Protein AF-A0A1W1YNH6-F1 (afdb_monomer)

Organism: NCBI:txid1434700

Mean predicted aligned error: 3.86 Å

Secondary structure (DSSP, 8-state):
--HHHHHHHHS-HHHHTT-SEEEEEEEEE---HHHHHHHHHTT-HHHHHHH----TTS-EEEEEEEE-SS-EEEEEEEE-SSTTSPPEEEEEE-S-----TT-TT-EE--

pLDDT: mean 91.71, std 5.79, range [59.5, 97.25]

Foldseek 3Di:
DQVVVLCVVADPP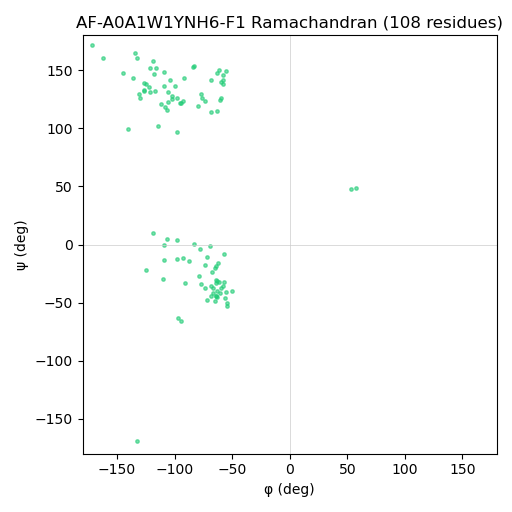VVLVVFPWKKWQAKAADDDPVVVVVCQVVLNVLVVRQPGHHDLQGKMKTWMWTDDPPWTKIWIWIGGSPPVDHIHTDDMGIDRPHDRPPGPRIDIND

Nearest PDB structures (foldseek):
  3qkt-assembly2_D  TM=5.356E-01  e=4.586E+00  Pyrococcus furiosus
  4ncj-assembly4_D  TM=5.409E-01  e=7.260E+00  Pyrococcus furiosus DSM 3638
  4pn1-assembly1_B  TM=3.365E-01  e=4.089E+00  Schizosaccharomyces pombe
  4pn1-assembly3_A  TM=3.691E-01  e=7.690E+00  Schizosaccharomyces pombe

Sequence (110 aa):
MNWLESLEELIDKETLDKYNKIFYLNSIVAIPETQIDEIVEDNKLSQLLSQEEPDATTDILDFFLLENEVVRDVMIILSPHELMEDESFFKTYPNIEEDFSNLDSLEQIK

Structure (mmCIF, N/CA/C/O backbone):
data_AF-A0A1W1YNH6-F1
#
_entry.id   AF-A0A1W1YNH6-F1
#
loop_
_atom_site.group_PDB
_atom_site.id
_atom_site.type_symbol
_atom_site.label_atom_id
_atom_site.label_alt_id
_atom_site.label_comp_id
_atom_site.label_asym_id
_atom_site.label_entity_id
_atom_site.label_seq_id
_atom_site.pdbx_PDB_ins_code
_atom_site.Cartn_x
_atom_site.Cartn_y
_atom_site.Cartn_z
_atom_site.occupancy
_atom_site.B_iso_or_equiv
_atom_site.auth_seq_id
_atom_site.auth_comp_id
_atom_site.auth_asym_id
_atom_site.auth_atom_id
_atom_site.pdbx_PDB_model_num
ATOM 1 N N . MET A 1 1 ? -7.684 8.690 -13.536 1.00 59.50 1 MET A N 1
ATOM 2 C CA . MET A 1 1 ? -7.871 7.265 -13.210 1.00 59.50 1 MET A CA 1
ATOM 3 C C . MET A 1 1 ? -8.715 7.223 -11.951 1.00 59.50 1 MET A C 1
ATOM 5 O O . MET A 1 1 ? -8.564 8.139 -11.152 1.00 59.50 1 MET A O 1
ATOM 9 N N . ASN A 1 2 ? -9.665 6.299 -11.823 1.00 83.44 2 ASN A N 1
ATOM 10 C CA . ASN A 1 2 ? -10.475 6.193 -10.611 1.00 83.44 2 ASN A CA 1
ATOM 11 C C . ASN A 1 2 ? -9.876 5.086 -9.740 1.00 83.44 2 ASN A C 1
ATOM 13 O O . ASN A 1 2 ? -10.135 3.914 -9.974 1.00 83.44 2 ASN A O 1
ATOM 17 N N . TRP A 1 3 ? -9.046 5.463 -8.768 1.00 90.25 3 TRP A N 1
ATOM 18 C CA . TRP A 1 3 ? -8.354 4.511 -7.897 1.00 90.25 3 TRP A CA 1
ATOM 19 C C . TRP A 1 3 ? -9.298 3.567 -7.151 1.00 90.25 3 TRP A C 1
ATOM 21 O O . TRP A 1 3 ? -8.958 2.414 -6.906 1.00 90.25 3 TRP A O 1
ATOM 31 N N . LEU A 1 4 ? -10.496 4.045 -6.805 1.00 88.69 4 LEU A N 1
ATOM 32 C CA . LEU A 1 4 ? -11.488 3.211 -6.142 1.00 88.69 4 LEU A CA 1
ATOM 33 C C . LEU A 1 4 ? -11.995 2.101 -7.072 1.00 88.69 4 LEU A C 1
ATOM 35 O O . LEU A 1 4 ? -12.188 0.986 -6.605 1.00 88.69 4 LEU A O 1
ATOM 39 N N . GLU A 1 5 ? -12.164 2.382 -8.369 1.00 88.06 5 GLU A N 1
ATOM 40 C CA . GLU A 1 5 ? -12.548 1.362 -9.356 1.00 88.06 5 GLU A CA 1
ATOM 41 C C . GLU A 1 5 ? -11.462 0.286 -9.478 1.00 88.06 5 GLU A C 1
ATOM 43 O O . GLU A 1 5 ? -11.792 -0.892 -9.387 1.00 88.06 5 GLU A O 1
ATOM 48 N N . SER A 1 6 ? -10.179 0.669 -9.569 1.00 87.19 6 SER A N 1
ATOM 49 C CA . SER A 1 6 ? -9.062 -0.294 -9.570 1.00 87.19 6 SER A CA 1
ATOM 50 C C . SER A 1 6 ? -9.090 -1.196 -8.331 1.00 87.19 6 SER A C 1
ATOM 52 O O . SER A 1 6 ? -9.000 -2.418 -8.432 1.00 87.19 6 SER A O 1
ATOM 54 N N . LEU A 1 7 ? -9.287 -0.620 -7.140 1.00 90.75 7 LEU A N 1
ATOM 55 C CA . LEU A 1 7 ? -9.389 -1.413 -5.914 1.00 90.75 7 LEU A CA 1
ATOM 56 C C . LEU A 1 7 ? -10.603 -2.351 -5.922 1.00 90.75 7 LEU A C 1
ATOM 58 O O . LEU A 1 7 ? -10.475 -3.485 -5.472 1.00 90.75 7 LEU A O 1
ATOM 62 N N . GLU A 1 8 ? -11.762 -1.909 -6.418 1.00 91.44 8 GLU A N 1
ATOM 63 C CA . GLU A 1 8 ? -12.979 -2.733 -6.511 1.00 91.44 8 GLU A CA 1
ATOM 64 C C . GLU A 1 8 ? -12.860 -3.882 -7.532 1.00 91.44 8 GLU A C 1
ATOM 66 O O . GLU A 1 8 ? -13.573 -4.881 -7.410 1.00 91.44 8 GLU A O 1
ATOM 71 N N . GLU A 1 9 ? -11.969 -3.767 -8.521 1.00 90.38 9 GLU A N 1
ATOM 72 C CA . GLU A 1 9 ? -11.645 -4.851 -9.457 1.00 90.38 9 GLU A CA 1
ATOM 73 C C . GLU A 1 9 ? -10.717 -5.904 -8.833 1.00 90.38 9 GLU A C 1
ATOM 75 O O . GLU A 1 9 ? -10.851 -7.098 -9.118 1.00 90.38 9 GLU A O 1
ATOM 80 N N . LEU A 1 10 ? -9.806 -5.478 -7.953 1.00 90.62 10 LEU A N 1
ATOM 81 C CA . LEU A 1 10 ? -8.790 -6.339 -7.338 1.00 90.62 10 LEU A CA 1
ATOM 82 C C . LEU A 1 10 ? -9.244 -6.970 -6.018 1.00 90.62 10 LEU A C 1
ATOM 84 O O . LEU A 1 10 ? -8.847 -8.091 -5.689 1.00 90.62 10 LEU A O 1
ATOM 88 N N . ILE A 1 11 ? -10.061 -6.253 -5.249 1.00 90.44 11 ILE A N 1
ATOM 89 C CA . ILE A 1 11 ? -10.481 -6.614 -3.896 1.00 90.44 11 ILE A CA 1
ATOM 90 C C . ILE A 1 11 ? -11.999 -6.696 -3.848 1.00 90.44 11 ILE A C 1
ATOM 92 O O . ILE A 1 11 ? -12.717 -5.828 -4.340 1.00 90.44 11 ILE A O 1
ATOM 96 N N . ASP A 1 12 ? -12.510 -7.743 -3.201 1.00 88.50 12 ASP A N 1
ATOM 97 C CA . ASP A 1 12 ? -13.945 -7.902 -3.051 1.00 88.50 12 ASP A CA 1
ATOM 98 C C . ASP A 1 12 ? -14.561 -6.717 -2.288 1.00 88.50 12 ASP A C 1
ATOM 100 O O . ASP A 1 12 ? -14.034 -6.212 -1.289 1.00 88.50 12 ASP A O 1
ATOM 104 N N . LYS A 1 13 ? -15.730 -6.287 -2.762 1.00 87.38 13 LYS A N 1
ATOM 105 C CA . LYS A 1 13 ? -16.434 -5.130 -2.215 1.00 87.38 13 LYS A CA 1
ATOM 106 C C . LYS A 1 13 ? -16.745 -5.263 -0.722 1.00 87.38 13 LYS A C 1
ATOM 108 O O . LYS A 1 13 ? -16.688 -4.270 -0.002 1.00 87.38 13 LYS A O 1
ATOM 113 N N . GLU A 1 14 ? -17.055 -6.470 -0.239 1.00 89.19 14 GLU A N 1
ATOM 114 C CA . GLU A 1 14 ? -17.362 -6.691 1.181 1.00 89.19 14 GLU A CA 1
ATOM 115 C C . GLU A 1 14 ? -16.151 -6.398 2.074 1.00 89.19 14 GLU A C 1
ATOM 117 O O . GLU A 1 14 ? -16.310 -5.929 3.202 1.00 89.19 14 GLU A O 1
ATOM 122 N N . THR A 1 15 ? -14.937 -6.649 1.583 1.00 87.56 15 THR A N 1
ATOM 123 C CA . THR A 1 15 ? -13.694 -6.291 2.264 1.00 87.56 15 THR A CA 1
ATOM 124 C C . THR A 1 15 ? -13.451 -4.787 2.240 1.00 87.56 15 THR A C 1
ATOM 126 O O . THR A 1 15 ? -13.208 -4.213 3.301 1.00 87.56 15 THR A O 1
ATOM 129 N N . LEU A 1 16 ? -13.592 -4.124 1.088 1.00 90.38 16 LEU A N 1
ATOM 130 C CA . LEU A 1 16 ? -13.417 -2.667 0.994 1.00 90.38 16 LEU A CA 1
ATOM 131 C C . LEU A 1 16 ? -14.462 -1.886 1.805 1.00 90.38 16 LEU A C 1
ATOM 133 O O . LEU A 1 16 ? -14.176 -0.806 2.323 1.00 90.38 16 LEU A O 1
ATOM 137 N N . ASP A 1 17 ? -15.674 -2.419 1.960 1.00 90.69 17 ASP A N 1
ATOM 138 C CA . ASP A 1 17 ? -16.743 -1.811 2.761 1.00 90.69 17 ASP A CA 1
ATOM 139 C C . ASP A 1 17 ? -16.509 -1.875 4.276 1.00 90.69 17 ASP A C 1
ATOM 141 O O . ASP A 1 17 ? -17.181 -1.167 5.026 1.00 90.69 17 ASP A O 1
ATOM 145 N N . LYS A 1 18 ? -15.511 -2.637 4.744 1.00 90.50 18 LYS A N 1
ATOM 146 C CA . LYS A 1 18 ? -15.061 -2.590 6.149 1.00 90.50 18 LYS A CA 1
ATOM 147 C C . LYS A 1 18 ? -14.274 -1.321 6.471 1.00 90.50 18 LYS A C 1
ATOM 149 O O . LYS A 1 18 ? -14.094 -1.011 7.650 1.00 90.50 18 LYS A O 1
ATOM 154 N N . TYR A 1 19 ? -13.788 -0.617 5.452 1.00 93.69 19 TYR A N 1
ATOM 155 C CA . TYR A 1 19 ? -13.016 0.608 5.593 1.00 93.69 19 TYR A CA 1
ATOM 156 C C . TYR A 1 19 ? -13.908 1.815 5.294 1.00 93.69 19 TYR A C 1
ATOM 158 O O . TYR A 1 19 ? -14.553 1.902 4.246 1.00 93.69 19 TYR A O 1
ATOM 166 N N . ASN A 1 20 ? -13.957 2.741 6.252 1.00 94.19 20 ASN A N 1
ATOM 167 C CA . ASN A 1 20 ? -14.759 3.960 6.165 1.00 94.19 20 ASN A CA 1
ATOM 168 C C . ASN A 1 20 ? -14.080 5.021 5.301 1.00 94.19 20 ASN A C 1
ATOM 170 O O . ASN A 1 20 ? -14.768 5.880 4.759 1.00 94.19 20 ASN A O 1
ATOM 174 N N . LYS A 1 21 ? -12.747 4.988 5.231 1.00 95.75 21 LYS A N 1
ATOM 175 C CA . LYS A 1 21 ? -11.943 5.896 4.423 1.00 95.75 21 LYS A CA 1
ATOM 176 C C . LYS A 1 21 ? -10.855 5.126 3.709 1.00 95.75 21 LYS A C 1
ATOM 178 O O . LYS A 1 21 ? -10.271 4.204 4.283 1.00 95.75 21 LYS A O 1
ATOM 183 N N . ILE A 1 22 ? -10.574 5.540 2.484 1.00 96.25 22 ILE A N 1
ATOM 184 C CA . ILE A 1 22 ? -9.436 5.041 1.721 1.00 96.25 22 ILE A CA 1
ATOM 185 C C . ILE A 1 22 ? -8.693 6.242 1.164 1.00 96.25 22 ILE A C 1
ATOM 187 O O . ILE A 1 22 ? -9.302 7.115 0.542 1.00 96.25 22 ILE A O 1
ATOM 191 N N . PHE A 1 23 ? -7.385 6.271 1.382 1.00 96.62 23 PHE A N 1
ATOM 192 C CA . PHE A 1 23 ? -6.503 7.281 0.828 1.00 96.62 23 PHE A CA 1
ATOM 193 C C . PHE A 1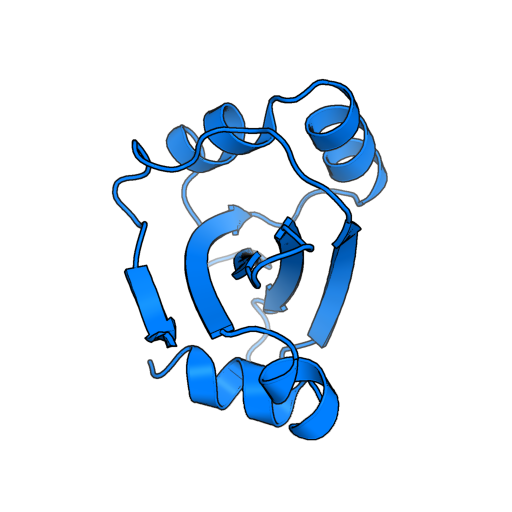 23 ? -5.498 6.625 -0.101 1.00 96.62 23 PHE A C 1
ATOM 195 O O . PHE A 1 23 ? -4.859 5.649 0.278 1.00 96.62 23 PHE A O 1
ATOM 202 N N . TYR A 1 24 ? -5.330 7.178 -1.289 1.00 96.31 24 TYR A N 1
ATOM 203 C CA . TYR A 1 24 ? -4.150 6.931 -2.097 1.00 96.31 24 TYR A CA 1
ATOM 204 C C . TYR A 1 24 ? -2.989 7.756 -1.520 1.00 96.31 24 TYR A C 1
ATOM 206 O O . TYR A 1 24 ? -3.163 8.938 -1.218 1.00 96.31 24 TYR A O 1
ATOM 214 N N . LEU A 1 25 ? -1.840 7.115 -1.289 1.00 96.06 25 LEU A N 1
ATOM 215 C CA . LEU A 1 25 ? -0.680 7.723 -0.637 1.00 96.06 25 LEU A CA 1
ATOM 216 C C .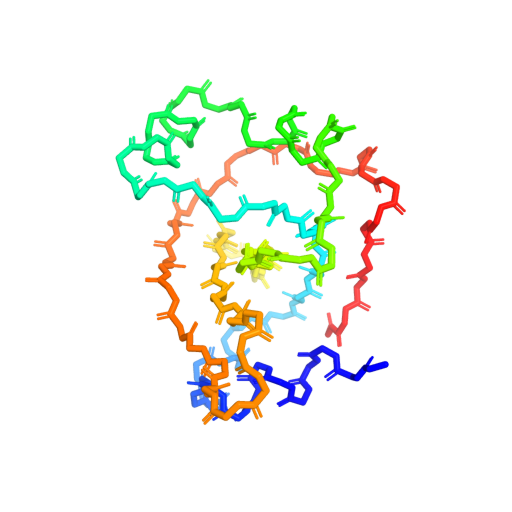 LEU A 1 25 ? 0.338 8.231 -1.658 1.00 96.06 25 LEU A C 1
ATOM 218 O O . LEU A 1 25 ? 0.616 9.426 -1.685 1.00 96.06 25 LEU A O 1
ATOM 222 N N . ASN A 1 26 ? 0.916 7.322 -2.447 1.00 95.38 26 ASN A N 1
ATOM 223 C CA . ASN A 1 26 ? 1.805 7.598 -3.576 1.00 95.38 26 ASN A CA 1
ATOM 224 C C . ASN A 1 26 ? 2.103 6.291 -4.348 1.00 95.38 26 ASN A C 1
ATOM 226 O O . ASN A 1 26 ? 1.809 5.200 -3.847 1.00 95.38 26 ASN A O 1
ATOM 230 N N . SER A 1 27 ? 2.761 6.411 -5.502 1.00 94.31 27 SER A N 1
ATOM 231 C CA . SER A 1 27 ? 3.386 5.298 -6.228 1.00 94.31 27 SER A CA 1
ATOM 232 C C . SER A 1 27 ? 4.906 5.391 -6.142 1.00 94.31 27 SER A C 1
ATOM 234 O O . SER A 1 27 ? 5.463 6.489 -6.160 1.00 94.31 27 SER A O 1
ATOM 236 N N . ILE A 1 28 ? 5.587 4.249 -6.137 1.00 95.12 28 ILE A N 1
ATOM 237 C CA . ILE A 1 28 ? 7.051 4.169 -6.269 1.00 95.12 28 ILE A CA 1
ATOM 238 C C . ILE A 1 28 ? 7.430 3.087 -7.276 1.00 95.12 28 ILE A C 1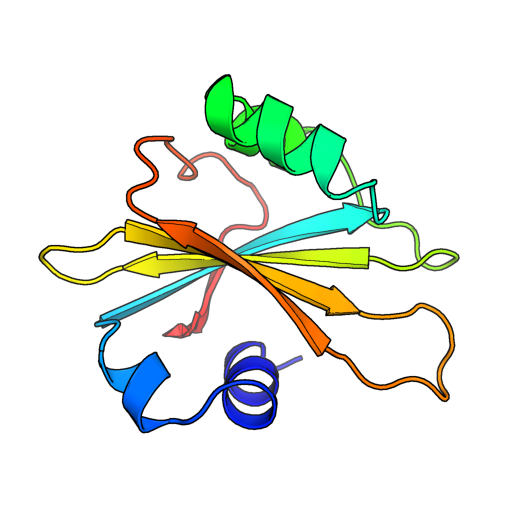
ATOM 240 O O . ILE A 1 28 ? 6.620 2.217 -7.592 1.00 95.12 28 ILE A O 1
ATOM 244 N N . VAL A 1 29 ? 8.680 3.094 -7.734 1.00 94.88 29 VAL A N 1
ATOM 245 C CA . VAL A 1 29 ? 9.249 1.955 -8.469 1.00 94.88 29 VAL A CA 1
ATOM 246 C C . VAL A 1 29 ? 9.189 0.693 -7.607 1.00 94.88 29 VAL A C 1
ATOM 248 O O . VAL A 1 29 ? 9.488 0.731 -6.413 1.00 94.88 29 VAL A O 1
ATOM 251 N N . ALA A 1 30 ? 8.824 -0.436 -8.211 1.00 94.25 30 ALA A N 1
ATOM 252 C CA . ALA A 1 30 ? 8.716 -1.695 -7.501 1.00 94.25 30 ALA A CA 1
ATOM 253 C C . ALA A 1 30 ? 10.052 -2.115 -6.875 1.00 94.25 30 ALA A C 1
ATOM 255 O O . ALA A 1 30 ? 11.087 -2.227 -7.538 1.00 94.25 30 ALA A O 1
ATOM 256 N N . ILE A 1 31 ? 10.004 -2.384 -5.571 1.00 94.25 31 ILE A N 1
ATOM 257 C CA . ILE A 1 31 ? 11.128 -2.871 -4.774 1.00 94.25 31 ILE A CA 1
ATOM 258 C C . ILE A 1 31 ? 10.803 -4.250 -4.184 1.00 94.25 31 ILE A C 1
ATOM 260 O O . ILE A 1 31 ? 9.631 -4.610 -4.057 1.00 94.25 31 ILE A O 1
ATOM 264 N N . PRO A 1 32 ? 11.819 -5.053 -3.820 1.00 95.50 32 PRO A N 1
ATOM 265 C CA . PRO A 1 32 ? 11.594 -6.366 -3.227 1.00 95.50 32 PRO A CA 1
ATOM 266 C C . PRO A 1 32 ? 10.757 -6.296 -1.946 1.00 95.50 32 PRO A C 1
ATOM 268 O O . PRO A 1 32 ? 11.001 -5.443 -1.096 1.00 95.50 32 PRO A O 1
ATOM 271 N N . GLU A 1 33 ? 9.858 -7.266 -1.758 1.00 95.06 33 GLU A N 1
ATOM 272 C CA . GLU A 1 33 ? 8.991 -7.370 -0.571 1.00 95.06 33 GLU A CA 1
ATOM 273 C C . GLU A 1 33 ? 9.774 -7.273 0.746 1.00 95.06 33 GLU A C 1
ATOM 275 O O . GLU A 1 33 ? 9.360 -6.568 1.659 1.00 95.06 33 GLU A O 1
ATOM 280 N N . THR A 1 34 ? 10.956 -7.894 0.821 1.00 96.44 34 THR A N 1
ATOM 281 C CA . THR A 1 34 ? 11.808 -7.847 2.019 1.00 96.44 34 THR A CA 1
ATOM 282 C C . THR A 1 34 ? 12.264 -6.433 2.376 1.00 96.44 34 THR A C 1
ATOM 284 O O . THR A 1 34 ? 12.441 -6.135 3.549 1.00 96.44 34 THR A O 1
ATOM 287 N N . GLN A 1 35 ? 12.467 -5.555 1.387 1.00 96.56 35 GLN A N 1
ATOM 288 C CA . GLN A 1 35 ? 12.823 -4.158 1.651 1.00 96.56 35 GLN A CA 1
ATOM 289 C C . GLN A 1 35 ? 11.617 -3.372 2.164 1.00 96.56 35 GLN A C 1
ATOM 291 O O . GLN A 1 35 ? 11.766 -2.534 3.046 1.00 96.56 35 GLN A O 1
ATOM 296 N N . ILE A 1 36 ? 10.421 -3.656 1.642 1.00 96.19 36 ILE A N 1
ATOM 297 C CA . ILE A 1 36 ? 9.180 -3.033 2.118 1.00 96.19 36 ILE A CA 1
ATOM 298 C C . ILE A 1 36 ? 8.922 -3.449 3.567 1.00 96.19 36 ILE A C 1
ATOM 300 O O . ILE A 1 36 ? 8.630 -2.593 4.397 1.00 96.19 36 ILE A O 1
ATOM 304 N N . ASP A 1 37 ? 9.100 -4.736 3.878 1.00 96.31 37 ASP A N 1
ATOM 305 C CA . ASP A 1 37 ? 8.986 -5.267 5.238 1.00 96.31 37 ASP A CA 1
ATOM 306 C C . ASP A 1 37 ? 9.906 -4.513 6.206 1.00 96.31 37 ASP A C 1
ATOM 308 O O . ASP A 1 37 ? 9.433 -3.997 7.215 1.00 96.31 37 ASP A O 1
ATOM 312 N N . GLU A 1 38 ? 11.190 -4.362 5.864 1.00 97.19 38 GLU A N 1
ATOM 313 C CA . GLU A 1 38 ? 12.154 -3.611 6.680 1.00 97.19 38 GLU A CA 1
ATOM 314 C C . GLU A 1 38 ? 11.752 -2.135 6.858 1.00 97.19 38 GLU A C 1
ATOM 316 O O . GLU A 1 38 ? 11.851 -1.596 7.958 1.00 97.19 38 GLU A O 1
ATOM 321 N N . ILE A 1 39 ? 11.273 -1.471 5.801 1.00 96.38 39 ILE A N 1
ATOM 322 C CA . ILE A 1 39 ? 10.866 -0.055 5.845 1.00 96.38 39 ILE A CA 1
ATOM 323 C C . ILE A 1 39 ? 9.640 0.152 6.738 1.00 96.38 39 ILE A C 1
ATOM 325 O O . ILE A 1 39 ? 9.597 1.122 7.501 1.00 96.38 39 ILE A O 1
ATOM 329 N N . VAL A 1 40 ? 8.657 -0.745 6.643 1.00 95.75 40 VAL A N 1
ATOM 330 C CA . VAL A 1 40 ? 7.449 -0.711 7.472 1.00 95.75 40 VAL A CA 1
ATOM 331 C C . VAL A 1 40 ? 7.791 -1.023 8.929 1.00 95.75 40 VAL A C 1
ATOM 333 O O . VAL A 1 40 ? 7.345 -0.303 9.820 1.00 95.75 40 VAL A O 1
ATOM 336 N N . GLU A 1 41 ? 8.621 -2.038 9.193 1.00 94.88 41 GLU A N 1
ATOM 337 C CA . GLU A 1 41 ? 9.093 -2.360 10.549 1.00 94.88 41 GLU A CA 1
ATOM 338 C C . GLU A 1 41 ? 9.853 -1.186 11.191 1.00 94.88 41 GLU A C 1
ATOM 340 O O . GLU A 1 41 ? 9.692 -0.903 12.382 1.00 94.88 41 GLU A O 1
ATOM 345 N N . ASP A 1 42 ? 10.630 -0.456 10.391 1.00 96.12 42 ASP A N 1
ATOM 346 C CA . ASP A 1 42 ? 11.382 0.723 10.817 1.00 96.12 42 ASP A CA 1
ATOM 347 C C . ASP A 1 42 ? 10.533 2.004 10.952 1.00 96.12 42 ASP A C 1
ATOM 349 O O . ASP A 1 42 ? 11.067 3.029 11.390 1.00 96.12 42 ASP A O 1
ATOM 353 N N . ASN A 1 43 ? 9.239 1.976 10.608 1.00 95.19 43 ASN A N 1
ATOM 354 C CA . ASN A 1 43 ? 8.353 3.147 10.531 1.00 95.19 43 ASN A CA 1
ATOM 355 C C . ASN A 1 43 ? 8.915 4.271 9.638 1.00 95.19 43 ASN A C 1
ATOM 357 O O . ASN A 1 43 ? 8.999 5.434 10.047 1.00 95.19 43 ASN A O 1
ATOM 361 N N . LYS A 1 44 ? 9.375 3.912 8.435 1.00 96.00 44 LYS A N 1
ATOM 362 C CA . LYS A 1 44 ? 9.970 4.838 7.455 1.00 96.00 44 LYS A CA 1
ATOM 363 C C . LYS A 1 44 ? 9.197 4.903 6.141 1.00 96.00 44 LYS A C 1
ATOM 365 O O . LYS A 1 44 ? 9.702 5.484 5.176 1.00 96.00 44 LYS A O 1
ATOM 370 N N . LEU A 1 45 ? 8.003 4.322 6.067 1.00 96.25 45 LEU A N 1
ATOM 371 C CA . LEU A 1 45 ? 7.238 4.282 4.828 1.00 96.25 45 LEU A CA 1
ATOM 372 C C . LEU A 1 45 ? 6.846 5.688 4.364 1.00 96.25 45 LEU A C 1
ATOM 374 O O . LEU A 1 45 ? 7.024 6.025 3.199 1.00 96.25 45 LEU A O 1
ATOM 378 N N . SER A 1 46 ? 6.384 6.541 5.277 1.00 95.38 46 SER A N 1
ATOM 379 C CA . SER A 1 46 ? 6.055 7.946 4.995 1.00 95.38 46 SER A CA 1
ATOM 380 C C . SER A 1 46 ? 7.238 8.704 4.385 1.00 95.38 46 SER A C 1
ATOM 382 O O . SER A 1 46 ? 7.072 9.456 3.424 1.00 95.38 46 SER A O 1
ATOM 384 N N . GLN A 1 47 ? 8.450 8.461 4.896 1.00 94.88 47 GLN A N 1
ATOM 385 C CA . GLN A 1 47 ? 9.668 9.051 4.356 1.00 94.88 47 GLN A CA 1
ATOM 386 C C . GLN A 1 47 ? 9.936 8.554 2.932 1.00 94.88 47 GLN A C 1
ATOM 388 O O . GLN A 1 47 ? 10.174 9.383 2.054 1.00 94.88 47 GLN A O 1
ATOM 393 N N . LEU A 1 48 ? 9.880 7.238 2.699 1.00 95.06 48 LEU A N 1
ATOM 394 C CA . LEU A 1 48 ? 10.074 6.642 1.373 1.00 95.06 48 LEU A CA 1
ATOM 395 C C . LEU A 1 48 ? 9.117 7.263 0.347 1.00 95.06 48 LEU A C 1
ATOM 397 O O . LEU A 1 48 ? 9.556 7.791 -0.672 1.00 95.06 48 LEU A O 1
ATOM 401 N N . LEU A 1 49 ? 7.820 7.275 0.663 1.00 95.38 49 LEU A N 1
ATOM 402 C CA . LEU A 1 49 ? 6.772 7.774 -0.228 1.00 95.38 49 LEU A CA 1
ATOM 403 C C . LEU A 1 49 ? 6.887 9.277 -0.518 1.00 95.38 49 LEU A C 1
ATOM 405 O O . LEU A 1 49 ? 6.327 9.737 -1.502 1.00 95.38 49 LEU A O 1
ATOM 409 N N . SER A 1 50 ? 7.597 10.047 0.310 1.00 93.06 50 SER A N 1
ATOM 410 C CA . SER A 1 50 ? 7.848 11.477 0.062 1.00 93.06 50 SER A CA 1
ATOM 411 C C . SER A 1 50 ? 9.089 11.764 -0.792 1.00 93.06 50 SER A C 1
ATOM 413 O O . SER A 1 50 ? 9.283 12.901 -1.217 1.00 93.06 50 SER A O 1
ATOM 415 N N . GLN A 1 51 ? 9.965 10.773 -0.980 1.00 89.69 51 GLN A N 1
ATOM 416 C CA . GLN A 1 51 ? 11.263 10.936 -1.648 1.00 89.69 51 GLN A CA 1
ATOM 417 C C . GLN A 1 51 ? 11.316 10.251 -3.009 1.00 89.69 51 GLN A C 1
ATOM 419 O O . GLN A 1 51 ? 12.053 10.706 -3.882 1.00 89.69 51 GLN A O 1
ATOM 424 N N . GLU A 1 52 ? 10.562 9.169 -3.170 1.00 86.12 52 GLU A N 1
ATOM 425 C CA . GLU A 1 52 ? 10.537 8.379 -4.392 1.00 86.12 52 GLU A CA 1
ATOM 426 C C . GLU A 1 52 ? 9.436 8.855 -5.346 1.00 86.12 52 GLU A C 1
ATOM 428 O O . GLU A 1 52 ? 8.337 9.232 -4.932 1.00 86.12 52 GLU A O 1
ATOM 433 N N . GLU A 1 53 ? 9.742 8.801 -6.641 1.00 81.81 53 GLU A N 1
ATOM 434 C CA . GLU A 1 53 ? 8.796 9.061 -7.724 1.00 81.81 53 GLU A CA 1
ATOM 435 C C . GLU A 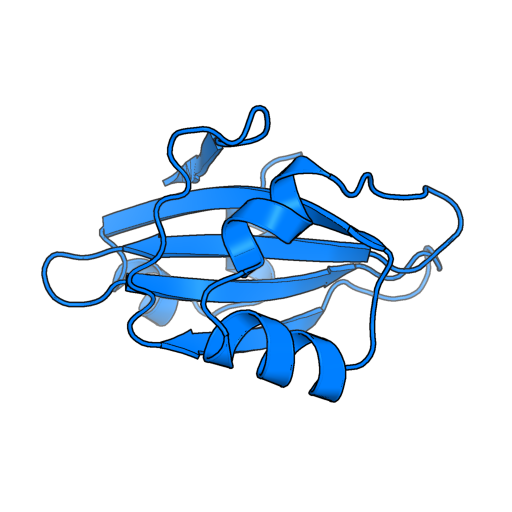1 53 ? 8.641 7.795 -8.581 1.00 81.81 53 GLU A C 1
ATOM 437 O O . GLU A 1 53 ? 9.604 7.038 -8.750 1.00 81.81 53 GLU A O 1
ATOM 442 N N . PRO A 1 54 ? 7.449 7.540 -9.144 1.00 81.38 54 PRO A N 1
ATOM 443 C CA . PRO A 1 54 ? 7.259 6.428 -10.063 1.00 81.38 54 PRO A CA 1
ATOM 444 C C . PRO A 1 54 ? 8.013 6.664 -11.381 1.00 81.38 54 PRO A C 1
ATOM 446 O O . PRO A 1 54 ? 8.016 7.768 -11.929 1.00 81.38 54 PRO A O 1
ATOM 449 N N . ASP A 1 55 ? 8.601 5.602 -11.930 1.00 80.25 55 ASP A N 1
ATOM 450 C CA . ASP A 1 55 ? 9.201 5.593 -13.267 1.00 80.25 55 ASP A CA 1
ATOM 451 C C . ASP A 1 55 ? 8.251 4.887 -14.243 1.00 80.25 55 ASP A C 1
ATOM 453 O O . ASP A 1 55 ? 7.818 3.760 -14.018 1.00 80.25 55 ASP A O 1
ATOM 457 N N . ALA A 1 56 ? 7.942 5.547 -15.360 1.00 74.94 56 ALA A N 1
ATOM 458 C CA . ALA A 1 56 ? 7.051 5.019 -16.388 1.00 74.94 56 ALA A CA 1
ATOM 459 C C . ALA A 1 56 ? 7.633 3.831 -17.175 1.00 74.94 56 ALA A C 1
ATOM 461 O O . ALA A 1 56 ? 6.968 3.352 -18.089 1.00 74.94 56 ALA A O 1
ATOM 462 N N . THR A 1 57 ? 8.867 3.403 -16.893 1.00 85.94 57 THR A N 1
ATOM 463 C CA . THR A 1 57 ? 9.571 2.311 -17.587 1.00 85.94 57 THR A CA 1
ATOM 464 C C . THR A 1 57 ? 9.745 1.045 -16.749 1.00 85.94 57 THR A C 1
ATOM 466 O O . THR A 1 57 ? 10.312 0.064 -17.233 1.00 85.94 57 THR A O 1
ATOM 469 N N . THR A 1 58 ? 9.264 1.054 -15.508 1.00 90.31 58 THR A N 1
ATOM 470 C CA . THR A 1 58 ? 9.394 -0.054 -14.558 1.00 90.31 58 THR A CA 1
ATOM 471 C C . THR A 1 58 ? 8.060 -0.355 -13.904 1.00 90.31 58 THR A C 1
ATOM 473 O O . THR A 1 58 ? 7.173 0.495 -13.892 1.00 90.31 58 THR A O 1
ATOM 476 N N . ASP A 1 59 ? 7.931 -1.549 -13.335 1.00 93.06 59 ASP A N 1
ATOM 477 C CA . ASP A 1 59 ? 6.780 -1.874 -12.498 1.00 93.06 59 ASP A CA 1
ATOM 478 C C . ASP A 1 59 ? 6.701 -0.890 -11.330 1.00 93.06 59 ASP A C 1
ATOM 480 O O . ASP A 1 59 ? 7.731 -0.439 -10.811 1.00 93.06 59 ASP A O 1
ATOM 484 N N . ILE A 1 60 ? 5.481 -0.560 -10.920 1.00 94.69 60 ILE A N 1
ATOM 485 C CA . ILE A 1 60 ? 5.230 0.372 -9.826 1.00 94.69 60 ILE A CA 1
ATOM 486 C C . ILE A 1 60 ? 4.428 -0.302 -8.718 1.00 94.69 60 ILE A C 1
ATOM 488 O O . ILE A 1 60 ? 3.668 -1.243 -8.944 1.00 94.69 60 ILE A O 1
ATOM 492 N N . LEU A 1 61 ? 4.622 0.190 -7.502 1.00 95.88 61 LEU A N 1
ATOM 493 C CA . LEU A 1 61 ? 3.839 -0.181 -6.335 1.00 95.88 61 LEU A CA 1
ATOM 494 C C . LEU A 1 61 ? 3.001 1.018 -5.911 1.00 95.88 61 LEU A C 1
ATOM 496 O O . LEU A 1 61 ? 3.558 2.068 -5.582 1.00 95.88 61 LEU A O 1
ATOM 500 N N . ASP A 1 62 ? 1.686 0.837 -5.894 1.00 95.25 62 ASP A N 1
ATOM 501 C CA . ASP A 1 62 ? 0.705 1.838 -5.489 1.00 95.25 62 ASP A CA 1
ATOM 502 C C . ASP A 1 62 ? 0.286 1.601 -4.039 1.00 95.25 62 ASP A C 1
ATOM 504 O O . ASP A 1 62 ? -0.130 0.500 -3.669 1.00 95.25 62 ASP A O 1
ATOM 508 N N . PHE A 1 63 ? 0.397 2.638 -3.207 1.00 96.88 63 PHE A N 1
ATOM 509 C CA . PHE A 1 63 ? 0.159 2.546 -1.769 1.00 96.88 63 PHE A CA 1
ATOM 510 C C . PHE A 1 63 ? -1.167 3.193 -1.389 1.00 96.88 63 PHE A C 1
ATOM 512 O O . PHE A 1 63 ? -1.432 4.351 -1.716 1.00 96.88 63 PHE A O 1
ATOM 519 N N . PHE A 1 64 ? -1.961 2.468 -0.608 1.00 96.94 64 PHE A N 1
ATOM 520 C CA . PHE A 1 64 ? -3.260 2.904 -0.117 1.00 96.94 64 PHE A CA 1
ATOM 521 C C . PHE A 1 64 ? -3.335 2.773 1.399 1.00 96.94 64 PHE A C 1
ATOM 523 O O 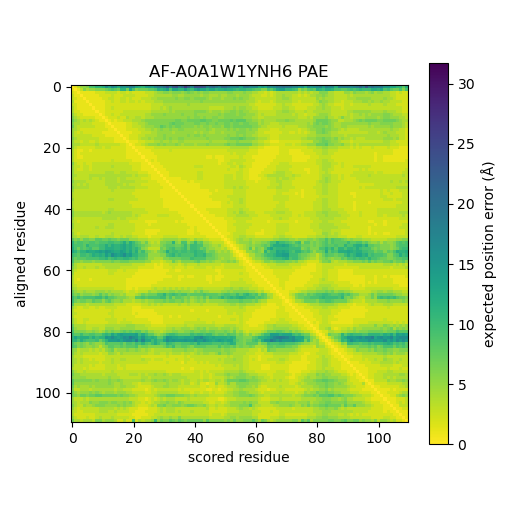. PHE A 1 64 ? -3.023 1.720 1.949 1.00 96.94 64 PHE A O 1
ATOM 530 N N . LEU A 1 65 ? -3.800 3.815 2.080 1.00 97.19 65 LEU A N 1
ATOM 531 C CA . LEU A 1 65 ? -4.146 3.775 3.496 1.00 97.19 65 LEU A CA 1
ATOM 532 C C . LEU A 1 65 ? -5.639 3.484 3.646 1.00 97.19 65 LEU A C 1
ATOM 534 O O . LEU A 1 65 ? -6.483 4.236 3.160 1.00 97.19 65 LEU A O 1
ATOM 538 N N . LEU A 1 66 ? -5.957 2.404 4.346 1.00 96.19 66 LEU A N 1
ATOM 539 C CA . LEU A 1 66 ? -7.306 1.924 4.605 1.00 96.19 66 LEU A CA 1
ATOM 540 C C . LEU A 1 66 ? -7.644 2.161 6.079 1.00 96.19 66 LEU A C 1
ATOM 542 O O . LEU A 1 66 ? -6.992 1.603 6.961 1.00 96.19 66 LEU A O 1
ATOM 546 N N . GLU A 1 67 ? -8.668 2.969 6.364 1.00 95.31 67 GLU A N 1
ATOM 547 C CA . GLU A 1 67 ? -9.025 3.341 7.739 1.00 95.31 67 GLU A CA 1
ATOM 548 C C . GLU A 1 67 ? -10.484 3.017 8.083 1.00 95.31 67 GLU A C 1
ATOM 550 O O . GLU A 1 67 ? -11.422 3.300 7.332 1.00 95.31 67 GLU A O 1
ATOM 555 N N . ASN A 1 68 ? -10.701 2.495 9.289 1.00 92.44 68 ASN A N 1
ATOM 556 C CA . ASN A 1 68 ? -11.980 2.566 9.994 1.00 92.44 68 ASN A CA 1
ATOM 557 C C . ASN A 1 68 ? -11.749 3.003 11.452 1.00 92.44 68 ASN A C 1
ATOM 559 O O . ASN A 1 68 ? -10.672 3.469 11.804 1.00 92.44 68 ASN A O 1
ATOM 563 N N . GLU A 1 69 ? -12.764 2.907 12.313 1.00 87.62 69 GLU A N 1
ATOM 564 C CA . GLU A 1 69 ? -12.648 3.362 13.710 1.00 87.62 69 GLU A CA 1
ATOM 565 C C . GLU A 1 69 ? -11.616 2.581 14.547 1.00 87.62 69 GLU A C 1
ATOM 567 O O . GLU A 1 69 ? -11.214 3.052 15.609 1.00 87.62 69 GLU A O 1
ATOM 572 N N . VAL A 1 70 ? -11.214 1.386 14.104 1.00 88.00 70 VAL A N 1
ATOM 573 C CA . VAL A 1 70 ? -10.400 0.434 14.879 1.00 88.00 70 VAL A CA 1
ATOM 574 C C . VAL A 1 70 ? -9.128 0.013 14.137 1.00 88.00 70 VAL A C 1
ATOM 576 O O . VAL A 1 70 ? -8.177 -0.439 14.766 1.00 88.00 70 VAL A O 1
ATOM 579 N N . VAL A 1 71 ? -9.111 0.144 12.813 1.00 89.56 71 VAL A N 1
ATOM 580 C CA . VAL A 1 71 ? -8.097 -0.416 11.919 1.00 89.56 71 VAL A CA 1
ATOM 581 C C . VAL A 1 71 ? -7.522 0.681 11.036 1.00 89.56 71 VAL A C 1
ATOM 583 O O . VAL A 1 71 ? -8.261 1.526 10.525 1.00 89.56 71 VAL A O 1
ATOM 586 N N . ARG A 1 72 ? -6.204 0.628 10.848 1.00 94.38 72 ARG A N 1
ATOM 587 C CA . ARG A 1 72 ? -5.435 1.509 9.974 1.00 94.38 72 ARG A CA 1
ATOM 588 C C . ARG A 1 72 ? -4.372 0.680 9.273 1.00 94.38 72 ARG A C 1
ATOM 590 O O . ARG A 1 72 ? -3.345 0.369 9.867 1.00 94.38 72 ARG A O 1
ATOM 597 N N . ASP A 1 73 ? -4.647 0.294 8.038 1.00 96.12 73 ASP A N 1
ATOM 598 C CA . ASP A 1 73 ? -3.811 -0.633 7.281 1.00 96.12 73 ASP A CA 1
ATOM 599 C C . ASP A 1 73 ? -3.230 0.060 6.054 1.00 96.12 73 ASP A C 1
ATOM 601 O O . ASP A 1 73 ? -3.854 0.956 5.489 1.00 96.12 73 ASP A O 1
ATOM 605 N N . VAL A 1 74 ? -2.063 -0.388 5.604 1.00 97.25 74 VAL A N 1
ATOM 606 C CA . VAL A 1 74 ? -1.524 -0.014 4.296 1.00 97.25 74 VAL A CA 1
ATOM 607 C C . VAL A 1 74 ? -1.657 -1.193 3.348 1.00 97.25 74 VAL A C 1
ATOM 609 O O . VAL A 1 74 ? -1.136 -2.273 3.616 1.00 97.25 74 VAL A O 1
ATOM 612 N N . MET A 1 75 ? -2.345 -0.989 2.234 1.00 96.44 75 MET A N 1
ATOM 613 C CA . MET A 1 75 ? -2.452 -1.936 1.132 1.00 96.44 75 MET A CA 1
ATOM 614 C C . MET A 1 75 ? -1.564 -1.487 -0.022 1.00 96.44 75 MET A C 1
ATOM 616 O O . MET A 1 75 ? -1.470 -0.297 -0.311 1.00 96.44 75 MET A O 1
ATOM 620 N N . ILE A 1 76 ? -0.928 -2.455 -0.673 1.00 96.69 76 ILE A N 1
ATOM 621 C CA . ILE A 1 76 ? -0.050 -2.239 -1.814 1.00 96.69 76 ILE A CA 1
ATOM 622 C C . ILE A 1 76 ? -0.595 -3.023 -3.000 1.00 96.69 76 ILE A C 1
ATOM 624 O O . ILE A 1 76 ? -0.888 -4.219 -2.877 1.00 96.69 76 ILE A O 1
ATOM 628 N N . ILE A 1 77 ? -0.703 -2.346 -4.136 1.00 95.19 77 ILE A N 1
ATOM 629 C CA . ILE A 1 77 ? -1.022 -2.931 -5.437 1.00 95.19 77 ILE A CA 1
ATOM 630 C C . ILE A 1 77 ? 0.234 -2.877 -6.304 1.00 95.19 77 ILE A C 1
ATOM 632 O O . ILE A 1 77 ? 0.956 -1.884 -6.292 1.00 95.19 77 ILE A O 1
ATOM 636 N N . LEU A 1 78 ? 0.517 -3.965 -7.014 1.00 94.25 78 LEU A N 1
ATOM 637 C CA . LEU A 1 78 ? 1.545 -4.008 -8.044 1.00 94.25 78 LEU A CA 1
ATOM 638 C C . LEU A 1 78 ? 0.895 -3.693 -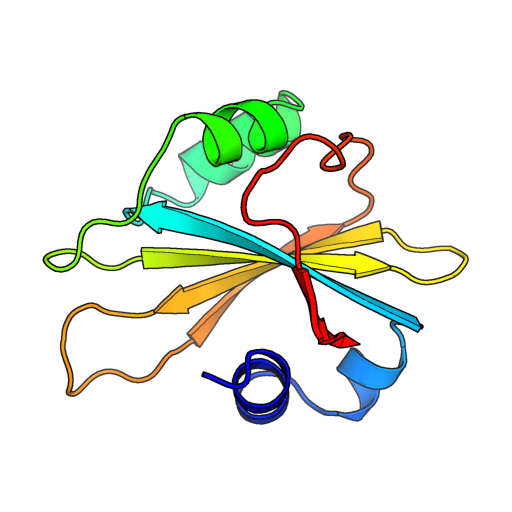9.385 1.00 94.25 78 LEU A C 1
ATOM 640 O O . LEU A 1 78 ? -0.004 -4.420 -9.813 1.00 94.25 78 LEU A O 1
ATOM 644 N N . SER A 1 79 ? 1.410 -2.666 -10.047 1.00 91.50 79 SER A N 1
ATOM 645 C CA . SER A 1 79 ? 0.983 -2.245 -11.376 1.00 91.50 79 SER A CA 1
ATOM 646 C C . SER A 1 79 ? 2.154 -2.465 -12.344 1.00 91.50 79 SER A C 1
ATOM 648 O O . SER A 1 79 ? 3.134 -1.711 -12.316 1.00 91.50 79 SER A O 1
ATOM 650 N N . PRO A 1 80 ? 2.119 -3.543 -13.150 1.00 89.81 80 PRO A N 1
ATOM 651 C CA . PRO A 1 80 ? 3.199 -3.871 -14.073 1.00 89.81 80 PRO A CA 1
ATOM 652 C C . PRO A 1 80 ? 3.401 -2.791 -15.140 1.00 89.81 80 PRO A C 1
ATOM 654 O O . PRO A 1 80 ? 2.448 -2.175 -15.619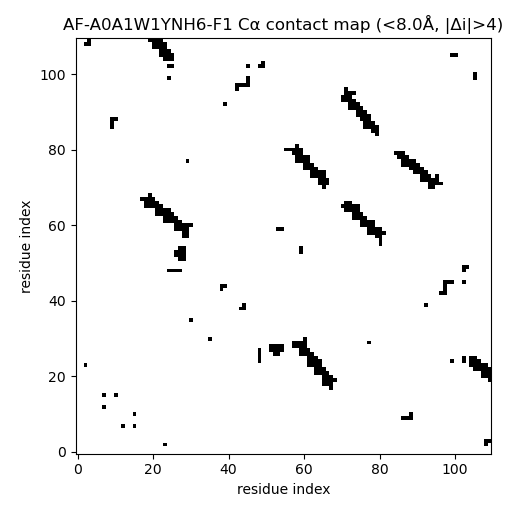 1.00 89.81 80 PRO A O 1
ATOM 657 N N . HIS A 1 81 ? 4.644 -2.594 -15.579 1.00 88.19 81 HIS A N 1
ATOM 658 C CA . HIS A 1 81 ? 4.927 -1.733 -16.730 1.00 88.19 81 HIS A CA 1
ATOM 659 C C . HIS A 1 81 ? 4.403 -2.337 -18.038 1.00 88.19 81 HIS A C 1
ATOM 661 O O . HIS A 1 81 ? 3.994 -1.624 -18.962 1.00 88.19 81 HIS A O 1
ATOM 667 N N . GLU A 1 82 ? 4.466 -3.664 -18.152 1.00 84.44 82 GLU A N 1
ATOM 668 C CA . GLU A 1 82 ? 4.041 -4.360 -19.355 1.00 84.44 82 GLU A CA 1
ATOM 669 C C . GLU A 1 82 ? 2.522 -4.252 -19.535 1.00 84.44 82 GLU A C 1
ATOM 671 O O . GLU A 1 82 ? 1.752 -4.858 -18.806 1.00 84.44 82 GLU A O 1
ATOM 676 N N . LEU A 1 83 ? 2.087 -3.551 -20.590 1.00 70.19 83 LEU A N 1
ATOM 677 C CA . LEU A 1 83 ? 0.670 -3.302 -20.929 1.00 70.19 83 LEU A CA 1
ATOM 678 C C . LEU A 1 83 ? -0.211 -4.560 -21.110 1.00 70.19 83 LEU A C 1
ATOM 680 O O . LEU A 1 83 ? -1.407 -4.430 -21.362 1.00 70.19 83 LEU A O 1
ATOM 684 N N . MET A 1 84 ? 0.382 -5.754 -21.109 1.00 78.00 84 MET A N 1
ATOM 685 C CA . MET A 1 84 ? -0.316 -7.040 -21.232 1.00 78.00 84 MET A CA 1
ATOM 686 C C . MET A 1 84 ? -0.562 -7.708 -19.875 1.00 78.00 84 MET A C 1
ATOM 688 O O . MET A 1 84 ? -1.280 -8.706 -19.832 1.00 78.00 84 MET A O 1
ATOM 692 N N . GLU A 1 85 ? 0.072 -7.217 -18.812 1.00 81.69 85 GLU A N 1
ATOM 693 C CA . GLU A 1 85 ? -0.076 -7.737 -17.461 1.00 81.69 85 GLU A CA 1
ATOM 694 C C . GLU A 1 85 ? -1.049 -6.856 -16.675 1.00 81.69 85 GLU A C 1
ATOM 696 O O . GLU A 1 85 ? -1.015 -5.628 -16.764 1.00 81.69 85 GLU A O 1
ATOM 701 N N . ASP A 1 86 ? -1.949 -7.504 -15.939 1.00 86.00 86 ASP A N 1
ATOM 702 C CA . ASP A 1 86 ? -2.957 -6.824 -15.133 1.00 86.00 86 ASP A CA 1
ATOM 703 C C . ASP A 1 86 ? -2.370 -6.403 -13.777 1.00 86.00 86 ASP A C 1
ATOM 705 O O . ASP A 1 86 ? -1.460 -7.046 -13.240 1.00 86.00 86 ASP A O 1
ATOM 709 N N . GLU A 1 87 ? -2.938 -5.346 -13.193 1.00 90.38 87 GLU A N 1
ATOM 710 C CA . GLU A 1 87 ? -2.676 -4.975 -11.803 1.00 90.38 87 GLU A CA 1
ATOM 711 C C . GLU A 1 87 ? -2.986 -6.155 -10.870 1.00 90.38 87 GLU A C 1
ATOM 713 O O . GLU A 1 87 ? -3.864 -6.987 -11.126 1.00 90.38 87 GLU A O 1
ATOM 718 N N . SER A 1 88 ? -2.260 -6.248 -9.760 1.00 92.00 88 SER A N 1
ATOM 719 C CA . SER A 1 88 ? -2.458 -7.336 -8.808 1.00 92.00 88 SER A CA 1
ATOM 720 C C . SER A 1 88 ? -2.256 -6.893 -7.370 1.00 92.00 88 SER A C 1
ATOM 722 O O . SER A 1 88 ? -1.437 -6.031 -7.052 1.00 92.00 88 SER A O 1
ATOM 724 N N . PHE A 1 89 ? -3.012 -7.514 -6.467 1.00 92.62 89 PHE A N 1
ATOM 725 C CA . PHE A 1 89 ? -2.790 -7.343 -5.040 1.00 92.62 89 PHE A CA 1
ATOM 726 C C . PHE A 1 89 ? -1.382 -7.815 -4.664 1.00 92.62 89 PHE A C 1
ATOM 728 O O . PHE A 1 89 ? -1.034 -8.975 -4.894 1.00 92.62 89 PHE A O 1
ATOM 735 N N . PHE A 1 90 ? -0.605 -6.927 -4.042 1.00 93.69 90 PHE A N 1
ATOM 736 C CA . PHE A 1 90 ? 0.743 -7.237 -3.585 1.00 93.69 90 PHE A CA 1
ATOM 737 C C . PHE A 1 90 ? 0.733 -7.678 -2.116 1.00 93.69 90 PHE A C 1
ATOM 739 O O . PHE A 1 90 ? 1.032 -8.833 -1.810 1.00 93.69 90 PHE A O 1
ATOM 746 N N . LYS A 1 91 ? 0.377 -6.774 -1.190 1.00 95.00 91 LYS A N 1
ATOM 747 C CA . LYS A 1 91 ? 0.421 -7.047 0.259 1.00 95.00 91 LYS A CA 1
ATOM 748 C C . LYS A 1 91 ? -0.415 -6.055 1.068 1.00 95.00 91 LYS A C 1
ATOM 750 O O . LYS A 1 91 ? -0.698 -4.949 0.617 1.00 95.00 91 LYS A O 1
ATOM 755 N N . THR A 1 92 ? -0.761 -6.432 2.300 1.00 95.50 92 THR A N 1
ATOM 756 C CA . THR A 1 92 ? -1.338 -5.525 3.302 1.00 95.50 92 THR A CA 1
ATOM 757 C C . THR A 1 92 ? -0.537 -5.577 4.596 1.00 95.50 92 THR A C 1
ATOM 759 O O . THR A 1 92 ? -0.263 -6.660 5.116 1.00 95.50 92 THR A O 1
ATOM 762 N N . TYR A 1 93 ? -0.212 -4.405 5.134 1.00 96.56 93 TYR A N 1
ATOM 763 C CA . TYR A 1 93 ? 0.420 -4.215 6.432 1.00 96.56 93 TYR A CA 1
ATOM 764 C C . TYR A 1 93 ? -0.601 -3.671 7.430 1.00 96.56 93 TYR A C 1
ATOM 766 O O . TYR A 1 93 ? -1.112 -2.566 7.229 1.00 96.56 93 TYR A O 1
ATOM 774 N N . PRO A 1 94 ? -0.927 -4.428 8.488 1.00 94.94 94 PRO A N 1
ATOM 775 C CA . PRO A 1 94 ? -1.947 -4.014 9.432 1.00 94.94 94 PRO A CA 1
ATOM 776 C C . PRO A 1 94 ? -1.410 -3.071 10.516 1.00 94.94 94 PRO A C 1
ATOM 778 O O . PRO A 1 94 ? -0.265 -3.205 10.943 1.00 94.94 94 PRO A O 1
ATOM 781 N N . ASN A 1 95 ? -2.284 -2.215 11.051 1.00 91.44 95 ASN A N 1
ATOM 782 C CA . ASN A 1 95 ? -2.025 -1.346 12.216 1.00 91.44 95 ASN A CA 1
ATOM 783 C C . ASN A 1 95 ? -0.828 -0.384 12.060 1.00 91.44 95 ASN A C 1
ATOM 785 O O . ASN A 1 95 ? 0.021 -0.282 12.944 1.00 91.44 95 ASN A O 1
ATOM 789 N N . ILE A 1 96 ? -0.767 0.338 10.945 1.00 94.06 96 ILE A N 1
ATOM 790 C CA . ILE A 1 96 ? 0.271 1.336 10.683 1.00 94.06 96 ILE A CA 1
ATOM 791 C C . ILE A 1 96 ? 0.053 2.597 11.533 1.00 94.06 96 ILE A C 1
ATOM 793 O O . ILE A 1 96 ? -0.984 3.267 11.458 1.00 94.06 96 ILE A O 1
ATOM 797 N N . GLU A 1 97 ? 1.071 2.960 12.316 1.00 91.06 97 GLU A N 1
ATOM 798 C CA . GLU A 1 97 ? 1.062 4.144 13.190 1.00 91.06 97 GLU A CA 1
ATOM 799 C C . GLU A 1 97 ? 1.647 5.405 12.525 1.00 91.06 97 GLU A C 1
ATOM 801 O O . GLU A 1 97 ? 1.460 6.508 13.034 1.00 91.06 97 GLU A O 1
ATOM 806 N N . GLU A 1 98 ? 2.307 5.276 11.370 1.00 92.94 98 GLU A N 1
ATOM 807 C CA . GLU A 1 98 ? 2.972 6.391 10.679 1.00 92.94 98 GLU A CA 1
ATOM 808 C C . GLU A 1 98 ? 2.023 7.516 10.241 1.00 92.94 98 GLU A C 1
ATOM 810 O O . GLU A 1 98 ? 0.859 7.289 9.911 1.00 92.94 98 GLU A O 1
ATOM 815 N N . ASP A 1 99 ? 2.525 8.750 10.195 1.00 92.88 99 ASP A N 1
ATOM 816 C CA . ASP A 1 99 ? 1.768 9.907 9.715 1.00 92.88 99 ASP A CA 1
ATOM 817 C C . ASP A 1 99 ? 2.056 10.182 8.232 1.00 92.88 99 ASP A C 1
ATOM 819 O O . ASP A 1 99 ? 3.194 10.438 7.838 1.00 92.88 99 ASP A O 1
ATOM 823 N N . PHE A 1 100 ? 1.002 10.157 7.416 1.00 94.69 100 PHE A N 1
ATOM 824 C CA . PHE A 1 100 ? 1.059 10.386 5.971 1.00 94.69 100 PHE A CA 1
ATOM 825 C C . PHE A 1 100 ? 0.488 11.747 5.560 1.00 94.69 100 PHE A C 1
ATOM 827 O O . PHE A 1 100 ? 0.416 12.043 4.370 1.00 94.69 100 PHE A O 1
ATOM 834 N N . SER A 1 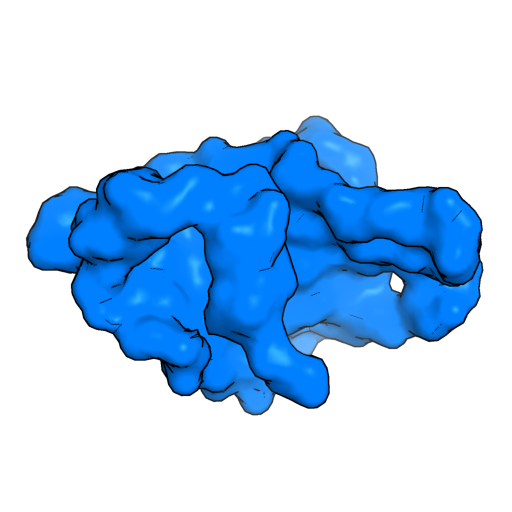101 ? 0.095 12.604 6.513 1.00 90.75 101 SER A N 1
ATOM 835 C CA . SER A 1 101 ? -0.577 13.878 6.212 1.00 90.75 101 SER A CA 1
ATOM 836 C C . SER A 1 101 ? 0.263 14.857 5.386 1.00 90.75 101 SER A C 1
ATOM 838 O O . SER A 1 101 ? -0.271 15.840 4.881 1.00 90.75 101 SER A O 1
ATOM 840 N N . ASN A 1 102 ? 1.576 14.629 5.308 1.00 89.38 102 ASN A N 1
ATOM 841 C CA . ASN A 1 102 ? 2.534 15.486 4.610 1.00 89.38 102 ASN A CA 1
ATOM 842 C C . ASN A 1 102 ? 2.876 14.992 3.196 1.00 89.38 102 ASN A C 1
ATOM 844 O O . ASN A 1 102 ? 3.762 15.569 2.572 1.00 89.38 102 ASN A O 1
ATOM 848 N N . LEU A 1 103 ? 2.240 13.922 2.706 1.00 92.69 103 LEU A N 1
ATOM 849 C CA . LEU A 1 103 ? 2.452 13.455 1.338 1.00 92.69 103 LEU A CA 1
ATOM 850 C C . LEU A 1 103 ? 1.718 14.365 0.348 1.00 92.69 103 LEU A C 1
ATOM 852 O O . LEU A 1 103 ? 0.508 14.557 0.457 1.00 92.69 103 LEU A O 1
ATOM 856 N N . ASP A 1 104 ? 2.443 14.879 -0.647 1.00 89.06 104 ASP A N 1
ATOM 857 C CA . ASP A 1 104 ? 1.876 15.739 -1.697 1.00 89.06 104 ASP A CA 1
ATOM 858 C C . ASP A 1 104 ? 0.831 15.001 -2.555 1.00 89.06 104 ASP A C 1
ATOM 860 O O . ASP A 1 104 ? -0.134 15.606 -3.023 1.00 89.06 104 ASP A O 1
ATOM 864 N N . SER A 1 105 ? 1.010 13.688 -2.724 1.00 89.25 105 SER A N 1
ATOM 865 C CA . SER A 1 105 ? 0.130 12.796 -3.489 1.00 89.25 105 SER A CA 1
ATOM 866 C C . SER A 1 105 ? -1.086 12.288 -2.699 1.00 89.25 105 SER A C 1
ATOM 868 O O . SER A 1 105 ? -1.883 11.531 -3.251 1.00 89.25 105 SER A O 1
ATOM 870 N N . LEU A 1 106 ? -1.248 12.683 -1.427 1.00 93.62 106 LEU A N 1
ATOM 871 C CA . LEU A 1 106 ? -2.325 12.188 -0.570 1.00 93.62 106 LEU A CA 1
ATOM 872 C C . LEU A 1 106 ? -3.705 12.583 -1.118 1.00 93.62 106 LEU A C 1
ATOM 874 O O . LEU A 1 106 ? -4.087 13.756 -1.105 1.00 93.62 106 LEU A O 1
ATOM 878 N N . GLU A 1 107 ? -4.497 11.590 -1.514 1.00 94.94 107 GLU A N 1
ATOM 879 C CA . GLU A 1 107 ? -5.847 11.778 -2.047 1.00 94.94 107 GLU A CA 1
ATOM 880 C C . GLU A 1 107 ? -6.836 10.862 -1.324 1.00 94.94 107 GLU A C 1
ATOM 882 O O . GLU A 1 107 ? -6.646 9.651 -1.279 1.00 94.94 107 GLU A O 1
ATOM 887 N N . GLN A 1 108 ? -7.926 11.413 -0.778 1.00 95.12 108 GLN A N 1
ATOM 888 C CA . GLN A 1 108 ? -9.024 10.588 -0.268 1.00 95.12 108 GLN A CA 1
ATOM 889 C C . GLN A 1 108 ? -9.903 10.122 -1.434 1.00 95.12 108 GLN A C 1
ATOM 891 O O . GLN A 1 108 ? -10.519 10.946 -2.109 1.00 95.12 108 GLN A O 1
ATOM 896 N N . ILE A 1 109 ? -10.000 8.807 -1.620 1.00 94.50 109 ILE A N 1
ATOM 897 C CA . ILE A 1 109 ? -10.731 8.178 -2.731 1.00 94.50 109 ILE A CA 1
ATOM 898 C C . ILE A 1 109 ? -12.027 7.481 -2.280 1.00 94.50 109 ILE A C 1
ATOM 900 O O . ILE A 1 109 ? -12.872 7.168 -3.117 1.00 94.50 109 ILE A O 1
ATOM 904 N N . LYS A 1 110 ? -12.208 7.276 -0.967 1.00 92.25 110 LYS A N 1
ATOM 905 C CA . LYS A 1 110 ? -13.457 6.837 -0.318 1.00 92.25 110 LYS A CA 1
ATOM 906 C C . LYS A 1 110 ? -13.672 7.598 0.985 1.00 92.25 110 LYS A C 1
ATOM 908 O O . LYS A 1 110 ? -12.688 7.756 1.745 1.00 92.25 110 LYS A O 1
#

Radius of gyration: 13.25 Å; Cα contacts (8 Å, |Δi|>4): 193; chains: 1; bounding box: 30×24×36 Å

Solvent-accessible surface area (backbone atoms only — not comparable to full-atom values): 6291 Å² total; per-residue (Å²): 133,62,69,54,58,57,46,55,74,74,38,60,61,76,64,58,67,67,35,74,31,32,28,41,41,44,47,26,53,61,70,60,66,69,57,52,50,51,33,54,76,68,69,39,50,58,59,49,57,66,72,48,65,63,48,93,85,41,38,28,33,40,35,31,42,39,29,42,100,87,46,34,28,39,39,33,35,37,41,53,53,53,91,86,53,72,69,42,83,66,51,74,47,75,71,59,82,75,75,56,90,84,37,90,58,53,38,80,67,79